Protein AF-U1M0L2-F1 (afdb_monomer)

Solvent-accessible surface area (backbone atoms only — not comparable to full-atom values): 5798 Å² total; per-residue (Å²): 142,81,89,81,87,85,77,92,74,83,77,74,74,74,80,72,82,65,87,67,76,64,57,84,78,42,90,60,32,67,62,46,57,72,74,39,72,58,91,76,37,54,76,42,78,80,41,79,58,88,59,37,38,32,37,39,28,20,55,82,94,42,71,48,33,38,40,40,34,34,54,86,69,38,30,40,36,32,35,43,72,89,47,97,59,62,81,39,77,49,72,115

Nearest PDB structures (foldseek):
  4as4-assembly1_B  TM=7.792E-01  e=5.290E-01  Homo sapiens
  6ske-assembly2_C  TM=6.761E-01  e=2.436E+00  Gallus gallus
  6iy0-assembly1_A  TM=4.308E-01  e=1.908E+00  Staphylococcus aureus subsp. aureus Mu50

Sequence (92 aa):
MKKAVLALVASLFLVACSNEDDLSTYEEYGVLEETIEIAQYEPKVETDNDGNRVILFYEGERVAYKSVYVKDERHLKVISTDDEAPLYNGTL

Secondary structure (DSSP, 8-state):
----------------------GGGSTTHHHHHHHS-GGGSEEEEEEESSSEEEEEEEETTEEEEEEEEETTTTEEEEEESS-SS-SEEEE-

Structure (mmCIF, N/CA/C/O backbone):
data_AF-U1M0L2-F1
#
_entry.id   AF-U1M0L2-F1
#
loop_
_atom_site.group_PDB
_atom_site.id
_atom_site.type_symbol
_atom_site.label_atom_id
_atom_site.label_alt_id
_atom_site.label_comp_id
_atom_site.label_asym_id
_atom_site.label_entity_id
_atom_site.label_seq_id
_atom_site.pdbx_PDB_ins_code
_atom_site.Cartn_x
_atom_site.Cartn_y
_atom_site.Cartn_z
_atom_site.occupancy
_atom_site.B_iso_or_equiv
_atom_site.auth_seq_id
_atom_site.auth_comp_id
_atom_site.auth_asym_id
_atom_site.auth_atom_id
_atom_site.pdbx_PDB_model_num
ATOM 1 N N . MET A 1 1 ? 11.209 -10.160 -61.216 1.00 50.69 1 MET A N 1
ATOM 2 C CA . MET A 1 1 ? 11.214 -11.510 -60.612 1.00 50.69 1 MET A CA 1
ATOM 3 C C . MET A 1 1 ? 12.200 -11.534 -59.458 1.00 50.69 1 MET A C 1
ATOM 5 O O . MET A 1 1 ? 13.392 -11.460 -59.709 1.00 50.69 1 MET A O 1
ATOM 9 N N . LYS A 1 2 ? 11.699 -11.597 -58.224 1.00 43.91 2 LYS A N 1
ATOM 10 C CA . LYS A 1 2 ? 12.325 -12.236 -57.057 1.00 43.91 2 LYS A CA 1
ATOM 11 C C . LYS A 1 2 ? 11.263 -12.206 -55.965 1.00 43.91 2 LYS A C 1
ATOM 13 O O . LYS A 1 2 ? 10.948 -11.163 -55.410 1.00 43.91 2 LYS A O 1
ATOM 18 N N . LYS A 1 3 ? 10.607 -13.352 -55.811 1.00 44.12 3 LYS A N 1
ATOM 19 C CA . LYS A 1 3 ? 9.672 -13.628 -54.728 1.00 44.12 3 LYS A CA 1
ATOM 20 C C . LYS A 1 3 ? 10.506 -13.721 -53.452 1.00 44.12 3 LYS A C 1
ATOM 22 O O . LYS A 1 3 ? 11.477 -14.472 -53.445 1.00 44.12 3 LYS A O 1
ATOM 27 N N . ALA A 1 4 ? 10.129 -12.994 -52.412 1.00 50.47 4 ALA A N 1
ATOM 28 C CA . ALA A 1 4 ? 10.565 -13.281 -51.056 1.00 50.47 4 ALA A CA 1
ATOM 29 C C . ALA A 1 4 ? 9.302 -13.421 -50.206 1.00 50.47 4 ALA A C 1
ATOM 31 O O . ALA A 1 4 ? 8.554 -12.471 -50.003 1.00 50.47 4 ALA A O 1
ATOM 32 N N . VAL A 1 5 ? 9.042 -14.667 -49.830 1.00 53.22 5 VAL A N 1
ATOM 33 C CA . VAL A 1 5 ? 8.098 -15.093 -48.799 1.00 53.22 5 VAL A CA 1
ATOM 34 C C . VAL A 1 5 ? 8.903 -15.181 -47.504 1.00 53.22 5 VAL A C 1
ATOM 36 O O . VAL A 1 5 ? 9.993 -15.739 -47.567 1.00 53.22 5 VAL A O 1
ATOM 39 N N . LEU A 1 6 ? 8.377 -14.653 -46.392 1.00 41.97 6 LEU A N 1
ATOM 40 C CA . LEU A 1 6 ? 8.611 -14.997 -44.965 1.00 41.97 6 LEU A CA 1
ATOM 41 C C . LEU A 1 6 ? 8.307 -13.730 -44.139 1.00 41.97 6 LEU A C 1
ATOM 43 O O . LEU A 1 6 ? 8.751 -12.657 -44.515 1.00 41.97 6 LEU A O 1
ATOM 47 N N . ALA A 1 7 ? 7.618 -13.727 -43.007 1.00 48.06 7 ALA A N 1
ATOM 48 C CA . ALA A 1 7 ? 6.903 -14.752 -42.274 1.00 48.06 7 ALA A CA 1
ATOM 49 C C . ALA A 1 7 ? 5.823 -14.033 -41.452 1.00 48.06 7 ALA A C 1
ATOM 51 O O . ALA A 1 7 ? 5.997 -12.897 -41.013 1.00 48.06 7 ALA A O 1
ATOM 52 N N . LEU A 1 8 ? 4.708 -14.724 -41.268 1.00 51.59 8 LEU A N 1
ATOM 53 C CA . L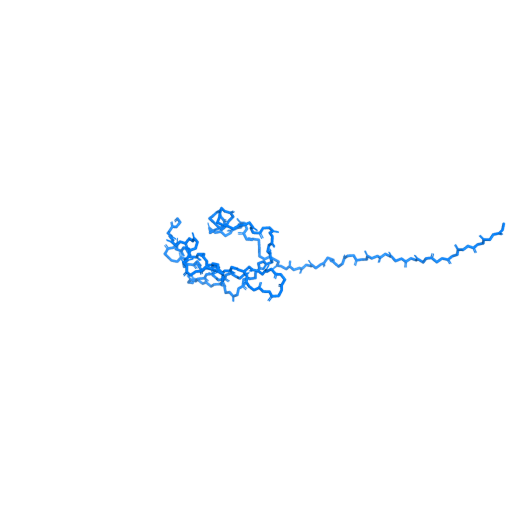EU A 1 8 ? 3.610 -14.367 -40.388 1.00 51.59 8 LEU A CA 1
ATOM 54 C C . LEU A 1 8 ? 4.106 -14.510 -38.942 1.00 51.59 8 LEU A C 1
ATOM 56 O O . LEU A 1 8 ? 4.429 -15.618 -38.524 1.00 51.59 8 LEU A O 1
ATOM 60 N N . VAL A 1 9 ? 4.160 -13.420 -38.180 1.00 50.41 9 VAL A N 1
ATOM 61 C CA . VAL A 1 9 ? 4.135 -13.499 -36.715 1.00 50.41 9 VAL A CA 1
ATOM 62 C C . VAL A 1 9 ? 3.034 -12.561 -36.259 1.00 50.41 9 VAL A C 1
ATOM 64 O O . VAL A 1 9 ? 3.245 -11.383 -35.993 1.00 50.41 9 VAL A O 1
ATOM 67 N N . ALA A 1 10 ? 1.816 -13.096 -36.244 1.00 49.59 10 ALA A N 1
ATOM 68 C CA . ALA A 1 10 ? 0.761 -12.554 -35.414 1.00 49.59 10 ALA A CA 1
ATOM 69 C C . ALA A 1 10 ? 1.190 -12.830 -33.970 1.00 49.59 10 ALA A C 1
ATOM 71 O O . ALA A 1 10 ? 0.946 -13.913 -33.440 1.00 49.59 10 ALA A O 1
ATOM 72 N N . SER A 1 11 ? 1.916 -11.891 -33.366 1.00 54.12 11 SER A N 1
ATOM 73 C CA . SER A 1 11 ? 2.115 -11.875 -31.923 1.00 54.12 11 SER A CA 1
ATOM 74 C C . SER A 1 11 ? 0.760 -11.572 -31.303 1.00 54.12 11 SER A C 1
ATOM 76 O O . SER A 1 11 ? 0.356 -10.422 -31.139 1.00 54.12 11 SER A O 1
ATOM 78 N N . LEU A 1 12 ? 0.040 -12.660 -31.053 1.00 49.91 12 LEU A N 1
ATOM 79 C CA . LEU A 1 12 ? -1.022 -12.773 -30.080 1.00 49.91 12 LEU A CA 1
ATOM 80 C C . LEU A 1 12 ? -0.436 -12.257 -28.761 1.00 49.91 12 LEU A C 1
ATOM 82 O O . LEU A 1 12 ? 0.239 -13.000 -28.051 1.00 49.91 12 LEU A O 1
ATOM 86 N N . PHE A 1 13 ? -0.608 -10.966 -28.471 1.00 56.66 13 PHE A N 1
ATOM 87 C CA . PHE A 1 13 ? -0.480 -10.508 -27.097 1.00 56.66 13 PHE A CA 1
ATOM 88 C C . PHE A 1 13 ? -1.536 -11.296 -26.338 1.00 56.66 13 PHE A C 1
ATOM 90 O O . PHE A 1 13 ? -2.732 -11.150 -26.602 1.00 56.66 13 PHE A O 1
ATOM 97 N N . LEU A 1 14 ? -1.066 -12.238 -25.515 1.00 48.94 14 LEU A N 1
ATOM 98 C CA . LEU A 1 14 ? -1.905 -12.949 -24.574 1.00 48.94 14 LEU A CA 1
ATOM 99 C C . LEU A 1 14 ? -2.708 -11.880 -23.846 1.00 48.94 14 LEU A C 1
ATOM 101 O O . LEU A 1 14 ? -2.144 -11.070 -23.115 1.00 48.94 14 LEU A O 1
ATOM 105 N N . VAL A 1 15 ? -4.020 -11.883 -24.057 1.00 59.88 15 VAL A N 1
ATOM 106 C CA . VAL A 1 15 ? -4.930 -11.323 -23.072 1.00 59.88 15 VAL A CA 1
ATOM 107 C C . VAL A 1 15 ? -4.759 -12.236 -21.865 1.00 59.88 15 VAL A C 1
ATOM 109 O O . VAL A 1 15 ? -5.365 -13.305 -21.782 1.00 59.88 15 VAL A O 1
ATOM 112 N N . ALA A 1 16 ? -3.828 -11.871 -20.988 1.00 49.38 16 ALA A N 1
ATOM 113 C CA . ALA A 1 16 ? -3.846 -12.347 -19.629 1.00 49.38 16 ALA A CA 1
ATOM 114 C C . ALA A 1 16 ? -5.131 -11.764 -19.046 1.00 49.38 16 ALA A C 1
ATOM 116 O O . ALA A 1 16 ? -5.193 -10.592 -18.701 1.00 49.38 16 ALA A O 1
ATOM 117 N N . CYS A 1 17 ? -6.195 -12.562 -19.009 1.00 44.19 17 CYS A N 1
ATOM 118 C CA . CYS A 1 17 ? -7.258 -12.319 -18.050 1.00 44.19 17 CYS A CA 1
ATOM 119 C C . CYS A 1 17 ? -6.676 -12.663 -16.672 1.00 44.19 17 CYS A C 1
ATOM 121 O O . CYS A 1 17 ? -6.979 -13.715 -16.110 1.00 44.19 17 CYS A O 1
ATOM 123 N N . SER A 1 18 ? -5.758 -11.839 -16.170 1.00 50.47 18 SER A N 1
ATOM 124 C CA . SER A 1 18 ? -5.540 -11.726 -14.740 1.00 50.47 18 SER A CA 1
ATOM 125 C C . SER A 1 18 ? -6.824 -11.098 -14.207 1.00 50.47 18 SER A C 1
ATOM 127 O O . SER A 1 18 ? -7.250 -10.043 -14.670 1.00 50.47 18 SER A O 1
ATOM 129 N N . ASN A 1 19 ? -7.504 -11.771 -13.279 1.00 53.50 19 ASN A N 1
ATOM 130 C CA . ASN A 1 19 ? -8.436 -11.069 -12.402 1.00 53.50 19 ASN A CA 1
ATOM 131 C C . ASN A 1 19 ? -7.564 -10.200 -11.485 1.00 53.50 19 ASN A C 1
ATOM 133 O O . ASN A 1 19 ? -7.319 -10.566 -10.341 1.00 53.50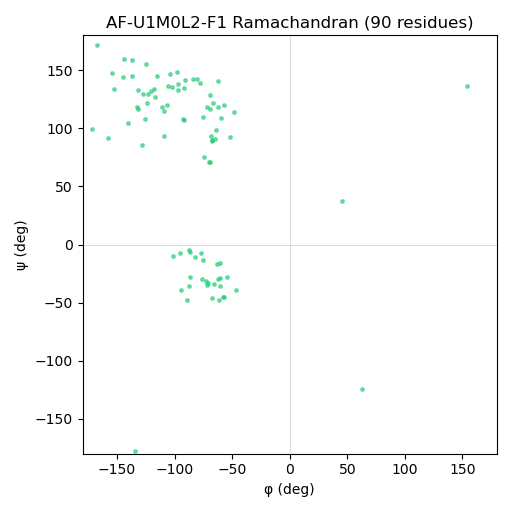 19 ASN A O 1
ATOM 137 N N . GLU A 1 20 ? -6.969 -9.150 -12.049 1.00 60.88 20 GLU A N 1
ATOM 138 C CA . GLU A 1 20 ? -6.322 -8.096 -11.288 1.00 60.88 20 GLU A CA 1
ATOM 139 C C . GLU A 1 20 ? -7.421 -7.453 -10.458 1.00 60.88 20 GLU A C 1
ATOM 141 O O . GLU A 1 20 ? -8.422 -6.974 -10.997 1.00 60.88 20 GLU A O 1
ATOM 146 N N . ASP A 1 21 ? -7.268 -7.530 -9.139 1.00 72.12 21 ASP A N 1
ATOM 147 C CA . ASP A 1 21 ? -8.121 -6.779 -8.242 1.00 72.12 21 ASP A CA 1
ATOM 148 C C . ASP A 1 21 ? -8.000 -5.301 -8.616 1.00 72.12 21 ASP A C 1
ATOM 150 O O . ASP A 1 21 ? -6.909 -4.724 -8.596 1.00 72.12 21 ASP A O 1
ATOM 154 N N . ASP A 1 22 ? -9.126 -4.699 -8.994 1.00 89.12 22 ASP A N 1
ATOM 155 C CA . ASP A 1 22 ? -9.186 -3.278 -9.298 1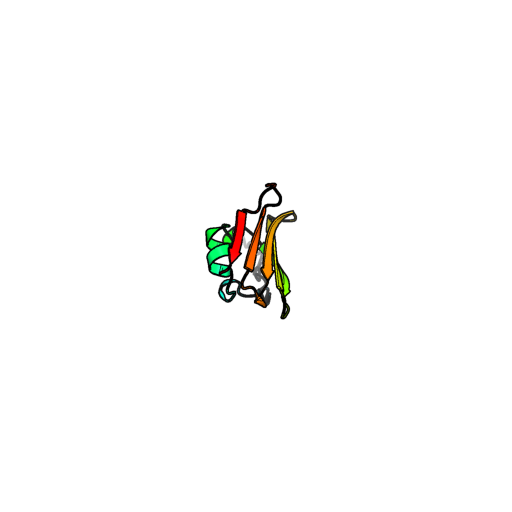.00 89.12 22 ASP A CA 1
ATOM 156 C C . ASP A 1 22 ? -8.982 -2.502 -7.996 1.00 89.12 22 ASP A C 1
ATOM 158 O O . ASP A 1 22 ? -9.924 -2.258 -7.233 1.00 89.12 22 ASP A O 1
ATOM 162 N N . LEU A 1 23 ? -7.724 -2.138 -7.738 1.00 93.56 23 LEU A N 1
ATOM 163 C CA . LEU A 1 23 ? -7.317 -1.420 -6.537 1.00 93.56 23 LEU A CA 1
ATOM 164 C C . LEU A 1 23 ? -8.118 -0.137 -6.335 1.00 93.56 23 LEU A C 1
ATOM 166 O O . LEU A 1 23 ? -8.309 0.261 -5.192 1.00 93.56 23 LEU A O 1
ATOM 170 N N . SER A 1 24 ? -8.613 0.491 -7.408 1.00 94.56 24 SER A N 1
ATOM 171 C CA . SER A 1 24 ? -9.390 1.733 -7.321 1.00 94.56 24 SER A CA 1
ATOM 172 C C . SER A 1 24 ? -10.711 1.572 -6.562 1.00 94.56 24 SER A C 1
ATOM 174 O O . SER A 1 24 ? -11.297 2.554 -6.105 1.00 94.56 24 SER A O 1
ATOM 176 N N . THR A 1 25 ? -11.168 0.331 -6.377 1.00 95.56 25 THR A N 1
ATOM 177 C CA . THR A 1 25 ? -12.361 -0.001 -5.589 1.00 95.56 25 THR A CA 1
ATOM 178 C C . THR A 1 25 ? -12.100 -0.071 -4.084 1.00 95.56 25 THR A C 1
ATOM 180 O O . THR A 1 25 ? -13.045 -0.158 -3.297 1.00 95.56 25 THR A O 1
ATOM 183 N N . TYR A 1 26 ? -10.835 -0.058 -3.663 1.00 96.75 26 TYR A N 1
ATOM 184 C CA . TYR A 1 26 ? -10.450 -0.167 -2.265 1.00 96.75 26 TYR A CA 1
ATOM 185 C C . TYR A 1 26 ? -10.576 1.175 -1.545 1.00 96.75 26 TYR A C 1
ATOM 187 O O . TYR A 1 26 ? -10.257 2.227 -2.094 1.00 96.75 26 TYR A O 1
ATOM 195 N N . GLU A 1 27 ? -11.021 1.140 -0.287 1.00 97.31 27 GLU A N 1
ATOM 196 C CA . GLU A 1 27 ? -11.222 2.348 0.521 1.00 97.31 27 GLU A CA 1
ATOM 197 C C . GLU A 1 27 ? -9.913 3.129 0.706 1.00 97.31 27 GLU A C 1
ATOM 199 O O . GLU A 1 27 ? -9.894 4.357 0.680 1.00 97.31 27 GLU A O 1
ATOM 204 N N . GLU A 1 28 ? -8.805 2.403 0.831 1.00 97.69 28 GLU A N 1
ATOM 205 C CA . GLU A 1 28 ? -7.463 2.940 0.987 1.00 97.69 28 GLU A CA 1
ATOM 206 C C . GLU A 1 28 ? -6.830 3.481 -0.304 1.00 97.69 28 GLU A C 1
ATOM 208 O O . GLU A 1 28 ? -5.765 4.095 -0.226 1.00 97.69 28 GLU A O 1
ATOM 213 N N . TYR A 1 29 ? -7.457 3.300 -1.474 1.00 97.50 29 TYR A N 1
ATOM 214 C CA . TYR A 1 29 ? -6.843 3.633 -2.765 1.00 97.50 29 TYR A CA 1
ATOM 215 C C . TYR A 1 29 ? -6.404 5.092 -2.862 1.00 97.50 29 TYR A C 1
ATOM 217 O O . TYR A 1 29 ? -5.283 5.355 -3.282 1.00 97.50 29 TYR A O 1
ATOM 225 N N . GLY A 1 30 ? -7.251 6.032 -2.429 1.00 97.25 30 GLY A N 1
ATOM 226 C CA . GLY A 1 30 ? -6.938 7.460 -2.522 1.00 97.25 30 GLY A CA 1
ATOM 227 C C . GLY A 1 30 ? -5.647 7.820 -1.783 1.00 97.25 30 GLY A C 1
ATOM 228 O O . GLY A 1 30 ? -4.772 8.469 -2.343 1.00 97.25 30 GLY A O 1
ATOM 229 N N . VAL A 1 31 ? -5.472 7.313 -0.558 1.00 98.19 31 VAL A N 1
ATOM 230 C CA . VAL A 1 31 ? -4.238 7.552 0.205 1.00 98.19 31 VAL A CA 1
ATOM 231 C C . VAL A 1 31 ? -3.059 6.781 -0.382 1.00 98.19 31 VAL A C 1
ATOM 233 O O . VAL A 1 31 ? -1.942 7.292 -0.367 1.00 98.19 31 VAL A O 1
ATOM 236 N N . LEU A 1 32 ? -3.270 5.575 -0.920 1.00 98.06 32 LEU A N 1
ATOM 237 C CA . LEU A 1 32 ? -2.208 4.839 -1.608 1.00 98.06 32 LEU A CA 1
ATOM 238 C C . LEU A 1 32 ? -1.692 5.614 -2.829 1.00 98.06 32 LEU A C 1
ATOM 240 O O . LEU A 1 32 ? -0.485 5.777 -2.948 1.00 98.06 32 LEU A O 1
ATOM 244 N N . GLU A 1 33 ? -2.576 6.129 -3.684 1.00 96.62 33 GLU A N 1
ATOM 245 C CA . GLU A 1 33 ? -2.220 6.893 -4.890 1.00 96.62 33 GLU A CA 1
ATOM 246 C C . GLU A 1 33 ? -1.544 8.232 -4.552 1.00 96.62 33 GLU A C 1
ATOM 248 O O . GLU A 1 33 ? -0.630 8.663 -5.252 1.00 96.62 33 GLU A O 1
ATOM 253 N N . GLU A 1 34 ? -1.938 8.870 -3.446 1.00 97.38 34 GLU A N 1
ATOM 254 C CA . GLU A 1 34 ? -1.278 10.080 -2.939 1.00 97.38 34 GLU A CA 1
ATOM 255 C C . GLU A 1 34 ? 0.096 9.800 -2.308 1.00 97.38 34 GLU A C 1
ATOM 257 O O . GLU A 1 34 ? 0.982 10.656 -2.346 1.00 97.38 34 GLU A O 1
ATOM 262 N N . THR A 1 35 ? 0.279 8.624 -1.699 1.00 97.56 35 THR A N 1
ATOM 263 C CA . THR A 1 35 ? 1.509 8.271 -0.968 1.00 97.56 35 THR A CA 1
ATOM 264 C C . THR A 1 35 ? 2.567 7.655 -1.884 1.00 97.56 35 THR A C 1
ATOM 266 O O . THR A 1 35 ? 3.760 7.870 -1.667 1.00 97.56 35 THR A O 1
ATOM 269 N N . ILE A 1 36 ? 2.150 6.873 -2.884 1.00 96.75 36 ILE A N 1
ATOM 270 C CA . ILE A 1 36 ? 3.031 6.183 -3.829 1.00 96.75 36 ILE A CA 1
ATOM 271 C C . ILE A 1 36 ? 2.502 6.302 -5.263 1.00 96.75 36 ILE A C 1
ATOM 273 O O . IL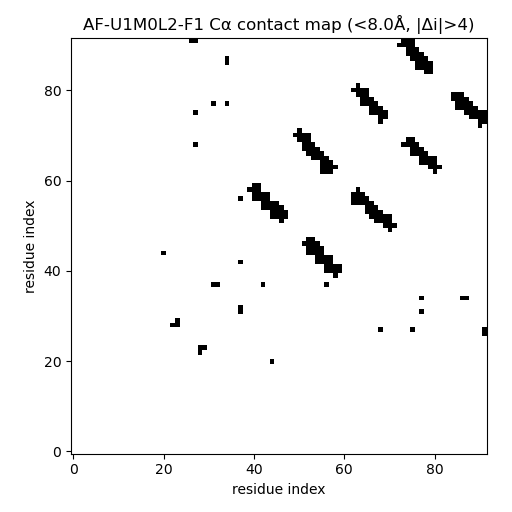E A 1 36 ? 1.303 6.237 -5.514 1.00 96.75 36 ILE A O 1
ATOM 277 N N . GLU A 1 37 ? 3.408 6.393 -6.237 1.00 94.81 37 GLU A N 1
ATOM 278 C CA . GLU A 1 37 ? 3.056 6.351 -7.661 1.00 94.81 37 GLU A CA 1
ATOM 279 C C . GLU A 1 37 ? 2.698 4.911 -8.083 1.00 94.81 37 GLU A C 1
ATOM 281 O O . GLU A 1 37 ? 3.495 4.233 -8.729 1.00 94.81 37 GLU A O 1
ATOM 286 N N . ILE A 1 38 ? 1.507 4.422 -7.702 1.00 93.69 38 ILE A N 1
ATOM 287 C CA . ILE A 1 38 ? 1.064 3.019 -7.882 1.00 93.69 38 ILE A CA 1
ATOM 288 C C . ILE A 1 38 ? 1.336 2.495 -9.301 1.00 93.69 38 ILE A C 1
ATOM 290 O O . ILE A 1 38 ? 1.768 1.358 -9.458 1.00 93.69 38 ILE A O 1
ATOM 294 N N . ALA A 1 39 ? 1.140 3.331 -10.326 1.00 92.56 39 ALA A N 1
ATOM 295 C CA . ALA A 1 39 ? 1.331 2.974 -11.734 1.00 92.56 39 ALA A CA 1
ATOM 296 C C . ALA A 1 39 ? 2.763 2.531 -12.108 1.00 92.56 39 ALA A C 1
ATOM 298 O O . ALA A 1 39 ? 2.954 1.972 -13.186 1.00 92.56 39 ALA A O 1
ATOM 299 N N . GLN A 1 40 ? 3.766 2.794 -11.262 1.00 95.31 40 GLN A N 1
ATOM 300 C CA . GLN A 1 40 ? 5.151 2.349 -11.465 1.00 95.31 40 GLN A CA 1
ATOM 301 C C . GLN A 1 40 ? 5.424 0.939 -10.914 1.00 95.31 40 GLN A C 1
ATOM 303 O O . GLN A 1 40 ? 6.515 0.409 -11.125 1.00 95.31 40 GLN A O 1
ATOM 308 N N . TYR A 1 41 ? 4.461 0.327 -10.221 1.00 96.25 41 TYR A N 1
ATOM 309 C CA . TYR A 1 41 ? 4.649 -0.932 -9.506 1.00 96.25 41 TYR A CA 1
ATOM 310 C C . TYR A 1 41 ? 3.633 -1.987 -9.930 1.00 96.25 41 TYR A C 1
ATOM 312 O O . TYR A 1 41 ? 2.530 -1.678 -10.373 1.00 96.25 41 TYR A O 1
ATOM 320 N N . GLU A 1 42 ? 4.000 -3.251 -9.746 1.00 96.31 42 GLU A N 1
ATOM 321 C CA . GLU A 1 42 ? 3.086 -4.383 -9.873 1.00 96.31 42 GLU A CA 1
ATOM 322 C C . GLU A 1 42 ? 2.484 -4.694 -8.492 1.00 96.31 42 GLU A C 1
ATOM 324 O O . GLU A 1 42 ? 3.199 -5.169 -7.600 1.00 96.31 42 GLU A O 1
ATOM 329 N N . PRO A 1 43 ? 1.197 -4.388 -8.251 1.00 96.31 43 PRO A N 1
ATOM 330 C CA . PRO A 1 43 ? 0.561 -4.696 -6.984 1.00 96.31 43 PRO A CA 1
ATOM 331 C C . PRO A 1 43 ? 0.178 -6.171 -6.902 1.00 96.31 43 PRO A C 1
ATOM 333 O O . PRO A 1 43 ? -0.376 -6.753 -7.833 1.00 96.31 43 PRO A O 1
ATOM 336 N N . LYS A 1 44 ? 0.391 -6.762 -5.731 1.00 96.75 44 LYS A N 1
ATOM 337 C CA . LYS A 1 44 ? -0.038 -8.118 -5.413 1.00 96.75 44 LYS A CA 1
ATOM 338 C C . LYS A 1 44 ? -0.722 -8.147 -4.059 1.00 96.75 44 LYS A C 1
ATOM 340 O O . LYS A 1 44 ? -0.117 -7.839 -3.030 1.00 96.75 44 LYS A O 1
ATOM 345 N N . VAL A 1 45 ? -1.995 -8.524 -4.064 1.00 97.00 45 VAL A N 1
ATOM 346 C CA . VAL A 1 45 ? -2.780 -8.724 -2.846 1.00 97.00 45 VAL A CA 1
ATOM 347 C C . VAL A 1 45 ? -2.351 -10.050 -2.216 1.00 97.00 45 VAL A C 1
ATOM 349 O O . VAL A 1 45 ? -2.604 -11.125 -2.753 1.00 97.00 45 VAL A O 1
ATOM 352 N N . GLU A 1 46 ? -1.663 -9.984 -1.078 1.00 97.31 46 GLU A N 1
ATOM 353 C CA . GLU A 1 46 ? -1.218 -11.174 -0.337 1.00 97.31 46 GLU A CA 1
ATOM 354 C C . GLU A 1 46 ? -2.302 -11.681 0.617 1.00 97.31 46 GLU A C 1
ATOM 356 O O . GLU A 1 46 ? -2.352 -12.858 0.976 1.00 97.31 46 GLU A O 1
ATOM 361 N N . THR A 1 47 ? -3.166 -10.784 1.085 1.00 96.00 47 THR A N 1
ATOM 362 C CA . THR A 1 47 ? -4.295 -11.112 1.952 1.00 96.00 47 THR A CA 1
ATOM 363 C C . THR A 1 47 ? -5.389 -10.085 1.739 1.00 96.00 47 THR A C 1
ATOM 365 O O . THR A 1 47 ? -5.114 -8.891 1.758 1.00 96.00 47 THR A O 1
ATOM 368 N N . ASP A 1 48 ? -6.621 -10.557 1.592 1.00 97.12 48 ASP A N 1
ATOM 369 C CA . ASP A 1 48 ? -7.831 -9.751 1.706 1.00 97.12 48 ASP A CA 1
ATOM 370 C C . ASP A 1 48 ? -8.886 -10.592 2.440 1.00 97.12 48 ASP A C 1
ATOM 372 O O . ASP A 1 48 ? -9.416 -11.564 1.902 1.00 97.12 48 ASP A O 1
ATOM 376 N N . ASN A 1 49 ? -9.118 -10.287 3.715 1.00 96.44 49 ASN A N 1
ATOM 377 C CA . ASN A 1 49 ? -10.121 -10.948 4.554 1.00 96.44 49 ASN A CA 1
ATOM 378 C C . ASN A 1 49 ? -10.923 -9.905 5.345 1.00 96.44 49 ASN A C 1
ATOM 380 O O . ASN A 1 49 ? -10.708 -8.706 5.186 1.00 96.44 49 ASN A O 1
ATOM 384 N N . ASP A 1 50 ? -11.854 -10.340 6.193 1.00 97.06 50 ASP A N 1
ATOM 385 C CA . ASP A 1 50 ? -12.723 -9.424 6.947 1.00 97.06 50 ASP A CA 1
ATOM 386 C C . ASP A 1 50 ? -11.947 -8.471 7.874 1.00 97.06 50 ASP A C 1
ATOM 388 O O . ASP A 1 50 ? -12.393 -7.354 8.102 1.00 97.06 50 ASP A O 1
ATOM 392 N N . GLY A 1 51 ? -10.770 -8.872 8.367 1.00 97.69 51 GLY A N 1
ATOM 393 C CA . GLY A 1 51 ? -9.971 -8.061 9.285 1.00 97.69 51 GLY A CA 1
ATOM 394 C C . GLY A 1 51 ? -8.991 -7.120 8.586 1.00 97.69 51 GLY A C 1
ATOM 395 O O . GLY A 1 51 ? -8.901 -5.943 8.938 1.00 97.69 51 GLY A O 1
ATOM 396 N N . ASN A 1 52 ? -8.219 -7.617 7.614 1.00 97.94 52 ASN A N 1
ATOM 397 C CA . ASN A 1 52 ? -7.198 -6.808 6.952 1.00 97.94 52 ASN A CA 1
ATOM 398 C C . ASN A 1 52 ? -7.016 -7.101 5.462 1.00 97.94 52 ASN A C 1
ATOM 400 O O . ASN A 1 52 ? -7.346 -8.179 4.961 1.00 97.94 52 ASN A O 1
ATOM 404 N N . ARG A 1 53 ? -6.434 -6.108 4.783 1.00 98.38 53 ARG A N 1
ATOM 405 C CA . ARG A 1 53 ? -5.857 -6.236 3.450 1.00 98.38 53 ARG A CA 1
ATOM 406 C C . ARG A 1 53 ? -4.365 -5.928 3.491 1.00 98.38 53 ARG A C 1
ATOM 408 O O . ARG A 1 53 ? -3.940 -4.945 4.100 1.00 98.38 53 ARG A O 1
ATOM 415 N N . VAL A 1 54 ? -3.567 -6.771 2.847 1.00 98.50 54 VAL A N 1
ATOM 416 C CA . VAL A 1 54 ? -2.124 -6.582 2.682 1.00 98.50 54 VAL A CA 1
ATOM 417 C C . VAL A 1 54 ? -1.791 -6.626 1.202 1.00 98.50 54 VAL A C 1
ATOM 419 O O . VAL A 1 54 ? -2.045 -7.636 0.545 1.00 98.50 54 VAL A O 1
ATOM 422 N N . ILE A 1 55 ? -1.187 -5.549 0.703 1.00 98.38 55 ILE A N 1
ATOM 423 C CA . ILE A 1 55 ? -0.755 -5.426 -0.691 1.00 98.38 55 ILE A CA 1
ATOM 424 C C . ILE A 1 55 ? 0.752 -5.192 -0.703 1.00 98.38 55 ILE A C 1
ATOM 426 O O . ILE A 1 55 ? 1.270 -4.357 0.045 1.00 98.38 55 ILE A O 1
ATOM 430 N N . LEU A 1 56 ? 1.460 -5.946 -1.534 1.00 98.38 56 LEU A N 1
ATOM 431 C CA . LEU A 1 56 ? 2.864 -5.711 -1.849 1.00 98.38 56 LEU A CA 1
ATOM 432 C C . LEU A 1 56 ? 2.957 -5.044 -3.217 1.00 98.38 56 LEU A C 1
ATOM 434 O O . LEU A 1 56 ? 2.292 -5.474 -4.152 1.00 98.38 56 LEU A O 1
ATOM 438 N N . PHE A 1 57 ? 3.788 -4.014 -3.329 1.00 98.00 57 PHE A N 1
ATOM 439 C CA . PHE A 1 57 ? 4.036 -3.301 -4.579 1.00 98.00 57 PHE A CA 1
ATOM 440 C C . PHE A 1 57 ? 5.447 -3.632 -5.048 1.00 98.00 57 PHE A C 1
ATOM 442 O O . PHE A 1 57 ? 6.426 -3.324 -4.360 1.00 98.00 57 PHE A O 1
ATOM 449 N N . TYR A 1 58 ? 5.537 -4.304 -6.190 1.00 97.81 58 TYR A N 1
ATOM 450 C CA . TYR A 1 58 ? 6.783 -4.812 -6.741 1.00 97.81 58 TYR A CA 1
ATOM 451 C C . TYR A 1 58 ? 7.377 -3.867 -7.784 1.00 97.81 58 TYR A C 1
ATOM 453 O O . TYR A 1 58 ? 6.677 -3.357 -8.655 1.00 97.81 58 TYR A O 1
ATOM 461 N N . GLU A 1 59 ? 8.693 -3.690 -7.722 1.00 96.81 59 GLU A N 1
ATOM 462 C CA . GLU A 1 59 ? 9.521 -3.133 -8.788 1.00 96.81 59 GLU A CA 1
ATOM 463 C C . GLU A 1 59 ? 10.372 -4.277 -9.361 1.00 96.81 59 GLU A C 1
ATOM 465 O O . GLU A 1 59 ? 11.421 -4.647 -8.821 1.00 96.81 59 GLU A O 1
ATOM 470 N N . GLY A 1 60 ? 9.871 -4.915 -10.421 1.00 95.50 60 GLY A N 1
ATOM 471 C CA . GLY A 1 60 ? 10.428 -6.179 -10.903 1.00 95.50 60 GLY A CA 1
ATOM 472 C C . GLY A 1 60 ? 10.287 -7.282 -9.848 1.00 95.50 60 GLY A C 1
ATOM 473 O O . GLY A 1 60 ? 9.194 -7.558 -9.373 1.00 95.50 60 GLY A O 1
ATOM 474 N N . GLU A 1 61 ? 11.391 -7.918 -9.451 1.00 95.88 61 GLU A N 1
ATOM 475 C CA . GLU A 1 61 ? 11.370 -8.998 -8.446 1.00 95.88 61 GLU A CA 1
ATOM 476 C C . GLU A 1 61 ? 11.476 -8.492 -6.994 1.00 95.88 61 GLU A C 1
ATOM 478 O O . GLU A 1 61 ? 11.397 -9.278 -6.045 1.00 95.88 61 GLU A O 1
ATOM 483 N N . ARG A 1 62 ? 11.671 -7.182 -6.795 1.00 97.12 62 ARG A N 1
ATOM 484 C CA . ARG A 1 62 ? 11.857 -6.567 -5.477 1.00 97.12 62 ARG A CA 1
ATOM 485 C C . ARG A 1 62 ? 10.540 -5.989 -4.969 1.00 97.12 62 ARG A C 1
ATOM 487 O O . ARG A 1 62 ? 9.886 -5.233 -5.673 1.00 97.12 62 ARG A O 1
ATOM 494 N N . VAL A 1 63 ? 10.195 -6.267 -3.713 1.00 98.00 63 VAL A N 1
ATOM 495 C CA . VAL A 1 63 ? 9.134 -5.526 -3.012 1.00 98.00 63 VAL A CA 1
ATOM 496 C C . VAL A 1 63 ? 9.667 -4.130 -2.694 1.00 98.00 63 VAL A C 1
ATOM 498 O O . VAL A 1 63 ? 10.649 -4.030 -1.965 1.00 98.00 63 VAL A O 1
ATOM 501 N N . ALA A 1 64 ? 9.044 -3.085 -3.234 1.00 98.31 64 ALA A N 1
ATOM 502 C CA . ALA A 1 64 ? 9.400 -1.691 -2.961 1.00 98.31 64 ALA A CA 1
ATOM 503 C C . ALA A 1 64 ? 8.548 -1.104 -1.825 1.00 98.31 64 ALA A C 1
ATOM 505 O O . ALA A 1 64 ? 9.058 -0.406 -0.948 1.00 98.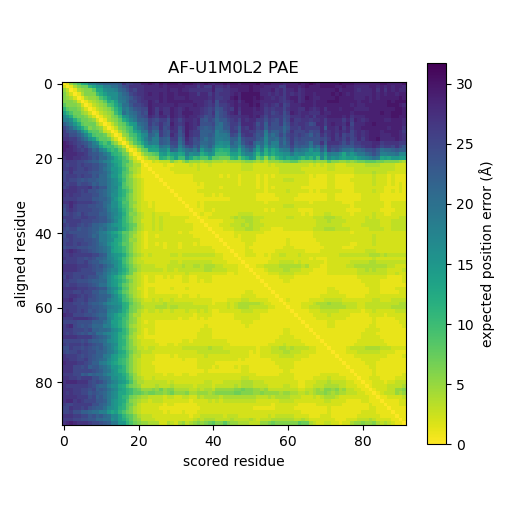31 64 ALA A O 1
ATOM 506 N N . TYR A 1 65 ? 7.256 -1.452 -1.795 1.00 98.62 65 TYR A N 1
ATOM 507 C CA . TYR A 1 65 ? 6.335 -1.001 -0.753 1.00 98.62 65 TYR A CA 1
ATOM 508 C C . TYR A 1 65 ? 5.428 -2.116 -0.260 1.00 98.62 65 TYR A C 1
ATOM 510 O O . TYR A 1 65 ? 5.151 -3.101 -0.946 1.00 98.62 65 TYR A O 1
ATOM 518 N N . LYS A 1 66 ? 4.909 -1.907 0.946 1.00 98.50 66 LYS A N 1
ATOM 519 C CA . LYS A 1 66 ? 3.851 -2.709 1.544 1.00 98.50 66 LYS A CA 1
ATOM 520 C C . LYS A 1 66 ? 2.779 -1.795 2.117 1.00 98.50 66 LYS A C 1
ATOM 522 O O . LYS A 1 66 ? 3.096 -0.887 2.887 1.00 98.50 66 LYS A O 1
ATOM 527 N N . SER A 1 67 ? 1.519 -2.098 1.825 1.00 98.56 67 SER A N 1
ATOM 528 C CA . SER A 1 67 ? 0.382 -1.561 2.567 1.00 98.56 67 SER A CA 1
ATOM 529 C C . SER A 1 67 ? -0.199 -2.610 3.514 1.00 98.56 67 SER A C 1
ATOM 531 O O . SER A 1 67 ? -0.180 -3.815 3.248 1.00 98.56 67 SER A O 1
ATOM 533 N N . VAL A 1 68 ? -0.693 -2.142 4.656 1.00 98.62 68 VAL A N 1
ATOM 534 C CA . VAL A 1 68 ? -1.538 -2.914 5.567 1.00 98.62 68 VAL A CA 1
ATOM 535 C C . VAL A 1 68 ? -2.726 -2.039 5.922 1.00 98.62 68 VAL A C 1
ATOM 537 O O . VAL A 1 68 ? -2.546 -0.990 6.539 1.00 98.62 68 VAL A O 1
ATOM 540 N N . TYR A 1 69 ? -3.918 -2.474 5.537 1.00 98.75 69 TYR A N 1
ATOM 541 C CA . TYR A 1 69 ? -5.173 -1.816 5.866 1.00 98.75 69 TYR A CA 1
ATOM 542 C C . TYR A 1 69 ? -5.961 -2.682 6.851 1.00 98.75 69 TYR A C 1
ATOM 544 O O . TYR A 1 69 ? -6.291 -3.828 6.545 1.00 98.75 69 TYR A O 1
ATOM 552 N N . VAL A 1 70 ? -6.216 -2.158 8.049 1.00 98.56 70 VAL A N 1
ATOM 553 C CA . VAL A 1 70 ? -7.045 -2.789 9.086 1.00 98.56 70 VAL A CA 1
ATOM 554 C C . VAL A 1 70 ? -8.468 -2.268 8.917 1.00 98.56 70 VAL A C 1
ATOM 556 O O . VAL A 1 70 ? -8.735 -1.101 9.202 1.00 98.56 70 VAL A O 1
ATOM 559 N N . LYS A 1 71 ? -9.374 -3.122 8.431 1.00 98.25 71 LYS A N 1
ATOM 560 C CA . LYS A 1 71 ? -10.701 -2.718 7.939 1.00 98.25 71 LYS A CA 1
ATOM 561 C C . LYS A 1 71 ? -11.609 -2.201 9.047 1.00 98.25 71 LYS A C 1
ATOM 563 O O . LYS A 1 71 ? -12.198 -1.135 8.903 1.00 98.25 71 LYS A O 1
ATOM 568 N N . ASP A 1 72 ? -11.661 -2.912 10.172 1.00 97.50 72 ASP A N 1
ATOM 569 C CA . ASP A 1 72 ? -12.496 -2.533 11.322 1.00 97.50 72 ASP A CA 1
ATOM 570 C C . ASP A 1 72 ? -12.097 -1.176 11.920 1.00 97.50 72 ASP A C 1
ATOM 572 O O . ASP A 1 72 ? -12.930 -0.446 12.453 1.00 97.50 72 ASP A O 1
ATOM 576 N N . GLU A 1 73 ? -10.815 -0.827 11.816 1.00 98.06 73 GLU A N 1
ATOM 577 C CA . GLU A 1 73 ? -10.260 0.428 12.326 1.00 98.06 73 GLU A CA 1
ATOM 578 C C . GLU A 1 73 ? -10.188 1.516 11.250 1.00 98.06 73 GLU A C 1
ATOM 580 O O . GLU A 1 73 ? -9.835 2.652 11.561 1.00 98.06 73 GLU A O 1
ATOM 585 N N . ARG A 1 74 ? -10.481 1.169 9.986 1.00 98.19 74 ARG A N 1
ATOM 586 C CA . ARG A 1 74 ? -10.199 1.987 8.797 1.00 98.19 74 ARG A CA 1
ATOM 587 C C . ARG A 1 74 ? -8.783 2.564 8.829 1.00 98.19 74 ARG A C 1
ATOM 589 O O . ARG A 1 74 ? -8.559 3.712 8.459 1.00 98.19 74 ARG A O 1
ATOM 596 N N . HIS A 1 75 ? -7.819 1.787 9.318 1.00 98.69 75 HIS A N 1
ATOM 597 C CA . HIS A 1 75 ? -6.464 2.263 9.586 1.00 98.69 75 HIS A CA 1
ATOM 598 C C . HIS A 1 75 ? -5.490 1.727 8.544 1.00 98.69 75 HIS A C 1
ATOM 600 O O . HIS A 1 75 ? -5.317 0.516 8.405 1.00 98.69 75 HIS A O 1
ATOM 606 N N . LEU A 1 76 ? -4.830 2.631 7.825 1.00 98.81 76 LEU A N 1
ATOM 607 C CA . LEU A 1 76 ? -3.852 2.314 6.796 1.00 98.81 76 LEU A CA 1
ATOM 608 C C . LEU A 1 76 ? -2.437 2.601 7.295 1.00 98.81 76 LEU A C 1
ATOM 610 O O . LEU A 1 76 ? -2.134 3.660 7.849 1.00 98.81 76 LEU A O 1
ATOM 614 N N . LYS A 1 77 ? -1.534 1.665 7.011 1.00 98.69 77 LYS A N 1
ATOM 615 C CA . LYS A 1 77 ? -0.093 1.865 7.115 1.00 98.69 77 LYS A CA 1
ATOM 616 C C . LYS A 1 77 ? 0.570 1.577 5.772 1.00 98.69 77 LYS A C 1
ATOM 618 O O . LYS A 1 77 ? 0.365 0.501 5.213 1.00 98.69 77 LYS A O 1
ATOM 623 N N . VAL A 1 78 ? 1.397 2.507 5.296 1.00 98.69 78 VAL A N 1
ATOM 624 C CA . VAL A 1 78 ? 2.200 2.375 4.069 1.00 98.69 78 VAL A CA 1
ATOM 625 C C . VAL A 1 78 ? 3.676 2.428 4.441 1.00 98.69 78 VAL A C 1
ATOM 627 O O . VAL A 1 78 ? 4.115 3.330 5.157 1.00 98.69 78 VAL A O 1
ATOM 630 N N . ILE A 1 79 ? 4.435 1.429 4.001 1.00 98.50 79 ILE A N 1
ATOM 631 C CA . ILE A 1 79 ? 5.835 1.222 4.374 1.00 98.50 79 ILE A CA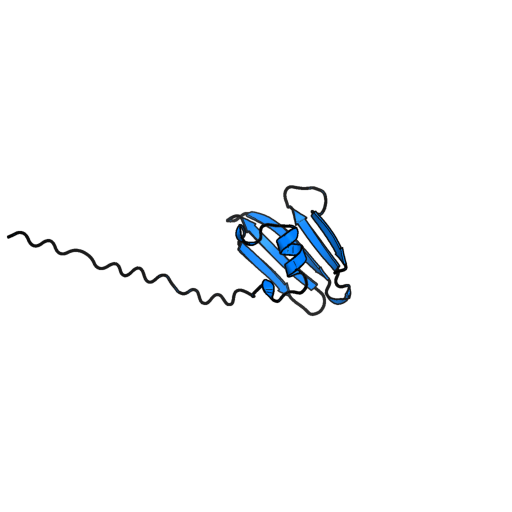 1
ATOM 632 C C . ILE A 1 79 ? 6.663 1.084 3.096 1.00 98.50 79 ILE A C 1
ATOM 634 O O . ILE A 1 79 ? 6.318 0.277 2.234 1.00 98.50 79 ILE A O 1
ATOM 638 N N . SER A 1 80 ? 7.750 1.847 3.009 1.00 98.00 80 SER A N 1
ATOM 639 C CA . SER A 1 80 ? 8.836 1.669 2.039 1.00 98.00 80 SER A CA 1
ATOM 640 C C . SER A 1 80 ? 9.815 0.620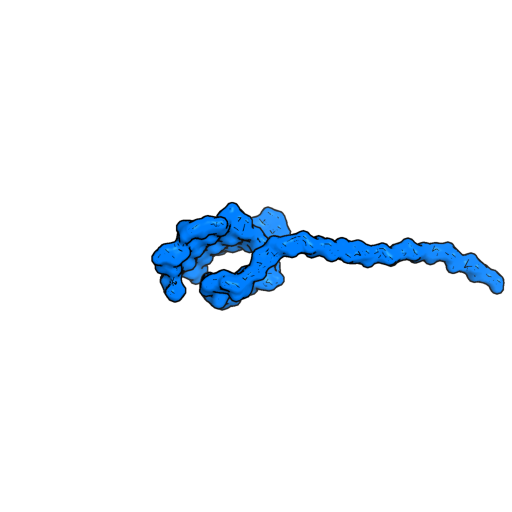 2.561 1.00 98.00 80 SER A C 1
ATOM 642 O O . SER A 1 80 ? 10.066 0.561 3.764 1.00 98.00 80 SER A O 1
ATOM 644 N N . THR A 1 81 ? 10.372 -0.222 1.692 1.00 96.44 81 THR A N 1
ATOM 645 C CA . THR A 1 81 ? 11.454 -1.138 2.100 1.00 96.44 81 THR A CA 1
ATOM 646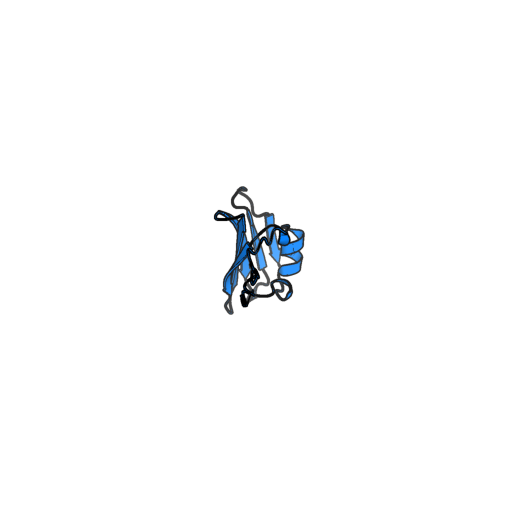 C C . THR A 1 81 ? 12.795 -0.440 2.280 1.00 96.44 81 THR A C 1
ATOM 648 O O . THR A 1 81 ? 13.712 -1.035 2.842 1.00 96.44 81 THR A O 1
ATOM 651 N N . ASP A 1 82 ? 12.904 0.795 1.795 1.00 95.56 82 ASP A N 1
ATOM 652 C CA . ASP A 1 82 ? 14.140 1.572 1.775 1.00 95.56 82 ASP A CA 1
ATOM 653 C C . ASP A 1 82 ? 14.186 2.624 2.904 1.00 95.56 82 ASP A C 1
ATOM 655 O O . ASP A 1 82 ? 15.248 3.177 3.186 1.00 95.56 82 ASP A O 1
ATOM 659 N N . ASP A 1 83 ? 13.065 2.849 3.605 1.00 94.25 83 ASP A N 1
ATOM 660 C CA . ASP A 1 83 ? 12.946 3.804 4.712 1.00 94.25 83 ASP A CA 1
ATOM 661 C C . ASP A 1 83 ? 12.644 3.109 6.050 1.00 94.25 83 ASP A C 1
ATOM 663 O O . ASP A 1 83 ? 11.892 2.137 6.125 1.00 94.25 83 ASP A O 1
ATOM 667 N N . GLU A 1 84 ? 13.184 3.643 7.151 1.00 92.31 84 GLU A N 1
ATOM 668 C CA . GLU A 1 84 ? 12.915 3.109 8.498 1.00 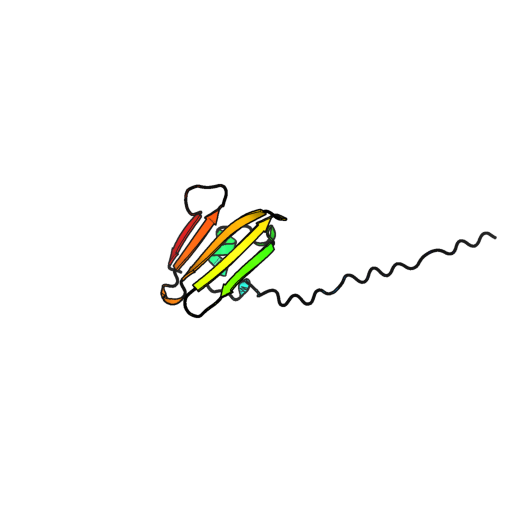92.31 84 GLU A CA 1
ATOM 669 C C . GLU A 1 84 ? 11.523 3.495 9.030 1.00 92.31 84 GLU A C 1
ATOM 671 O O . GLU A 1 84 ? 10.924 2.768 9.829 1.00 92.31 84 GLU A O 1
ATOM 676 N N . ALA A 1 85 ? 11.004 4.652 8.610 1.00 96.31 85 ALA A N 1
ATOM 677 C CA . ALA A 1 85 ? 9.718 5.177 9.054 1.00 96.31 85 ALA A CA 1
ATOM 678 C C . ALA A 1 85 ? 8.601 4.863 8.040 1.00 96.31 85 ALA A C 1
ATOM 680 O O . ALA A 1 85 ? 8.849 4.839 6.835 1.00 96.31 85 ALA A O 1
ATOM 681 N N . PRO A 1 86 ? 7.348 4.661 8.493 1.00 97.50 86 PRO A N 1
ATOM 682 C CA . PRO A 1 86 ? 6.214 4.551 7.582 1.00 97.50 86 PRO A CA 1
ATOM 683 C C . PRO A 1 86 ? 6.019 5.849 6.796 1.00 97.50 86 PRO A C 1
ATOM 685 O O . PRO A 1 86 ? 6.092 6.934 7.374 1.00 97.50 86 PRO A O 1
ATOM 688 N N . LEU A 1 87 ? 5.688 5.723 5.513 1.00 98.06 87 LEU A N 1
ATOM 689 C CA . LEU A 1 87 ? 5.311 6.858 4.667 1.00 98.06 87 LEU A CA 1
ATOM 690 C C . LEU A 1 87 ? 3.937 7.410 5.063 1.00 98.06 87 LEU A C 1
ATOM 692 O O . LEU A 1 87 ? 3.700 8.612 5.012 1.00 98.06 87 LEU A O 1
ATOM 696 N N . TYR A 1 88 ? 3.052 6.518 5.511 1.00 98.56 88 TYR A N 1
ATOM 697 C CA . TYR A 1 88 ? 1.739 6.855 6.045 1.00 98.56 88 TYR A CA 1
ATOM 698 C C . TYR A 1 88 ? 1.369 5.900 7.185 1.00 98.56 88 TYR A C 1
ATOM 700 O O . TYR A 1 88 ? 1.709 4.712 7.156 1.00 98.56 88 TYR A O 1
ATOM 708 N N . ASN A 1 89 ? 0.676 6.414 8.203 1.00 98.38 89 ASN A N 1
ATOM 709 C CA . ASN A 1 89 ? 0.156 5.631 9.323 1.00 98.38 89 ASN A CA 1
ATOM 710 C C . ASN A 1 89 ? -1.019 6.374 9.984 1.00 98.38 89 ASN A C 1
ATOM 712 O O . ASN A 1 89 ? -0.796 7.203 10.869 1.00 98.38 89 ASN A O 1
ATOM 716 N N . GLY A 1 90 ? -2.250 6.104 9.552 1.00 98.31 90 GLY A N 1
ATOM 717 C CA . GLY A 1 90 ? -3.426 6.867 9.979 1.00 98.31 90 GLY A CA 1
ATOM 718 C C . GLY A 1 90 ? -4.764 6.227 9.613 1.00 98.31 90 GLY A C 1
ATOM 719 O O . GLY A 1 90 ? -4.818 5.239 8.884 1.00 98.31 90 GLY A O 1
ATOM 720 N N . THR A 1 91 ? -5.839 6.808 10.144 1.00 97.81 91 THR A N 1
ATOM 721 C CA . THR A 1 91 ? -7.229 6.407 9.882 1.00 97.81 91 THR A CA 1
ATOM 722 C C . THR A 1 91 ? -7.811 7.178 8.694 1.00 97.81 91 THR A C 1
ATOM 724 O O . THR A 1 91 ? -7.551 8.378 8.569 1.00 97.81 91 THR A O 1
ATOM 727 N N . LEU A 1 92 ? -8.606 6.492 7.866 1.00 94.38 92 LEU A N 1
ATOM 728 C CA . LEU A 1 92 ? -9.305 7.013 6.684 1.00 94.38 92 LEU A CA 1
ATOM 729 C C . LEU A 1 92 ? -10.712 7.544 6.987 1.00 94.38 92 LEU A C 1
ATOM 731 O O . LEU A 1 92 ? -11.486 6.866 7.709 1.00 94.38 92 LEU A O 1
#

Radius of gyration: 19.72 Å; Cα contacts (8 Å, |Δi|>4): 133; chains: 1; bounding box: 27×25×73 Å

Organism: NCBI:txid1345023

Foldseek 3Di:
DDDDDDDDDPPPPPPPPPPPPPLVPDPCSVVVVVLDVLVQWDKDFPDDDPAWTKIFTDNVPDGQKIWIQGPVQQWIWIDGPVDPDTSDTGHD

Mean predicted aligned error: 9.47 Å

pLDDT: mean 86.63, std 19.36, range [41.97, 98.81]